Protein AF-A0A699YPR0-F1 (afdb_monomer_lite)

Sequence (151 aa):
MENQIFNLHDELNSLVLLETIGQGAYGTVFRGLFNSTEVAVKVISHAAVTAHTSPQLAHSRLTSHALELAVCSMASHPSIVQLVTYFADVPVVDLPSPTHGPTLRPSLTTLEAECVLQVASALRYLHTLGLVHCDVKAANVLLRSSSRDPR

pLDDT: mean 74.4, std 16.26, range [33.09, 96.25]

Foldseek 3Di:
DDPPPPPPVVQVVQKDFDAWPDQDPQATWTFIAGVNDTDIDGDGDCCSLPVDDDPVSSVVSVVVVVVVQVCLDPQDDPQGHHDPDDDPPDDDDDDDDHDDDPNDDDDDDPCVVVLVVSVVVSQVSCVVVVHHPVDDDPVPRDDDDDPVDPD

Organism: Haematococcus lacustris (NCBI:txid44745)

Secondary structure (DSSP, 8-state):
-------HHHHHHTEEEEEEEEEETTEEEEEEEETTEEEEEEE--THHHHSSS-HHHHHHHHHHHHHHHHHHHH---TTSPPP-----S----SPPP-----------SSTHHHHHHHHHHHHHHHHHTT---S--SGGG-PPPPBTTB--

Radius of gyration: 17.45 Å; chains: 1; bounding box: 38×52×39 Å

Structure (mmCIF, N/CA/C/O backbone):
data_AF-A0A699YPR0-F1
#
_entry.id   AF-A0A699YPR0-F1
#
loop_
_atom_site.group_PDB
_atom_site.id
_atom_site.type_symbol
_atom_site.label_atom_id
_atom_site.label_alt_id
_atom_site.label_comp_id
_atom_site.label_asym_id
_atom_site.label_entity_id
_atom_site.label_seq_id
_atom_site.pdbx_PDB_ins_code
_atom_site.Cartn_x
_atom_site.Cartn_y
_atom_site.Cartn_z
_atom_site.occupancy
_atom_site.B_iso_or_equiv
_atom_site.auth_seq_id
_atom_site.auth_comp_id
_atom_site.auth_asym_id
_atom_site.auth_atom_id
_atom_site.pdbx_PDB_model_num
ATOM 1 N N . MET A 1 1 ? -12.972 30.542 -4.604 1.00 37.09 1 MET A N 1
ATOM 2 C CA . MET A 1 1 ? -12.672 29.099 -4.538 1.00 37.09 1 MET A CA 1
ATOM 3 C C . MET A 1 1 ? -12.595 28.756 -3.072 1.00 37.09 1 MET A C 1
ATOM 5 O O . MET A 1 1 ? -11.640 29.145 -2.415 1.00 37.09 1 MET A O 1
ATOM 9 N N . GLU A 1 2 ? -13.688 28.217 -2.545 1.00 33.94 2 GLU A N 1
ATOM 10 C CA . GLU A 1 2 ? -13.821 27.865 -1.136 1.00 33.94 2 GLU A CA 1
ATOM 11 C C . GLU A 1 2 ? -12.845 26.736 -0.814 1.00 33.94 2 GLU A C 1
ATOM 13 O O . GLU A 1 2 ? -12.892 25.668 -1.421 1.00 33.94 2 GLU A O 1
ATOM 18 N N . ASN A 1 3 ? -11.940 26.998 0.127 1.00 33.09 3 ASN A N 1
ATOM 19 C CA . ASN A 1 3 ? -11.154 25.959 0.768 1.00 33.09 3 ASN A CA 1
ATOM 20 C C . ASN A 1 3 ? -12.127 25.106 1.585 1.00 33.09 3 ASN A C 1
ATOM 22 O O . ASN A 1 3 ? -12.468 25.463 2.712 1.00 33.09 3 ASN A O 1
ATOM 26 N N . GLN A 1 4 ? -12.593 23.999 1.006 1.00 38.12 4 GLN A N 1
ATOM 27 C CA . GLN A 1 4 ? -13.137 22.897 1.786 1.00 38.12 4 GLN A CA 1
ATOM 28 C C . GLN A 1 4 ? -12.004 22.399 2.679 1.00 38.12 4 GLN A C 1
ATOM 30 O O . GLN A 1 4 ? -11.128 21.650 2.253 1.00 38.12 4 GLN A O 1
ATOM 35 N N . ILE A 1 5 ? -11.989 22.876 3.920 1.00 39.84 5 ILE A N 1
ATOM 36 C CA . ILE A 1 5 ? -11.269 22.219 4.999 1.00 39.84 5 ILE A CA 1
ATOM 37 C C . ILE A 1 5 ? -12.021 20.901 5.197 1.00 39.84 5 ILE A C 1
ATOM 39 O O . ILE A 1 5 ? -13.015 20.850 5.917 1.00 39.84 5 ILE A O 1
ATOM 43 N N . PHE A 1 6 ? -11.618 19.863 4.462 1.00 43.94 6 PHE A N 1
ATOM 44 C CA . PHE A 1 6 ? -12.036 18.497 4.743 1.00 43.94 6 PHE A CA 1
ATOM 45 C C . PHE A 1 6 ? -11.606 18.215 6.181 1.00 43.94 6 PHE A C 1
ATOM 47 O O . PHE A 1 6 ? -10.414 18.216 6.497 1.00 43.94 6 PHE A O 1
ATOM 54 N N . ASN A 1 7 ? -12.575 18.081 7.086 1.00 48.53 7 ASN A N 1
ATOM 55 C CA . ASN A 1 7 ? -12.294 17.71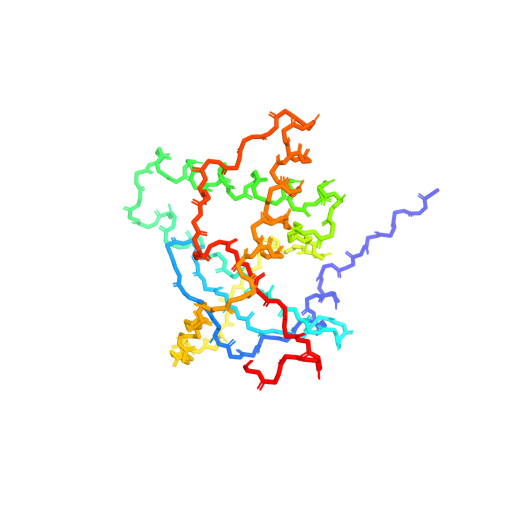7 8.463 1.00 48.53 7 ASN A CA 1
ATOM 56 C C . ASN A 1 7 ? -11.688 16.313 8.442 1.00 48.53 7 ASN A C 1
ATOM 58 O O . ASN A 1 7 ? -12.407 15.331 8.300 1.00 48.53 7 ASN A O 1
ATOM 62 N N . LEU A 1 8 ? -10.367 16.222 8.620 1.00 55.59 8 LEU A N 1
ATOM 63 C CA . LEU A 1 8 ? -9.625 14.963 8.785 1.00 55.59 8 LEU A CA 1
ATOM 64 C C . LEU A 1 8 ? -10.305 14.011 9.787 1.00 55.59 8 LEU A C 1
ATOM 66 O O . LEU A 1 8 ? -10.230 12.794 9.652 1.00 55.59 8 LEU A O 1
ATOM 70 N N . HIS A 1 9 ? -11.002 14.579 10.774 1.00 58.34 9 HIS A N 1
ATOM 71 C CA . HIS A 1 9 ? -11.778 13.856 11.773 1.00 58.34 9 HIS A CA 1
ATOM 72 C C . HIS A 1 9 ? -12.958 13.060 11.179 1.00 58.34 9 HIS A C 1
ATOM 74 O O . HIS A 1 9 ? -13.220 11.945 11.620 1.00 58.34 9 HIS A O 1
ATOM 80 N N . ASP A 1 10 ? -13.651 13.588 10.167 1.00 62.59 10 ASP A N 1
ATOM 81 C CA . ASP A 1 10 ? -14.817 12.930 9.563 1.00 62.59 10 ASP A CA 1
ATOM 82 C C . ASP A 1 10 ? -14.409 11.784 8.624 1.00 62.59 10 ASP A C 1
ATOM 84 O O . ASP A 1 10 ? -15.075 10.751 8.589 1.00 62.59 10 ASP A O 1
ATOM 88 N N . GLU A 1 11 ? -13.283 11.920 7.917 1.00 69.81 11 GLU A N 1
ATOM 89 C CA . GLU A 1 11 ? -12.733 10.844 7.079 1.00 69.81 11 GLU A CA 1
ATOM 90 C C . GLU A 1 11 ? -12.123 9.709 7.908 1.00 69.81 11 GLU A C 1
ATOM 92 O O . GLU A 1 11 ? -12.261 8.540 7.556 1.00 69.81 11 GLU A O 1
ATOM 97 N N . LEU A 1 12 ? -11.492 10.015 9.044 1.00 73.94 12 LEU A N 1
ATOM 98 C CA . LEU A 1 12 ? -11.022 8.976 9.964 1.00 73.94 12 LEU A CA 1
ATOM 99 C C . LEU A 1 12 ? -12.183 8.170 10.557 1.00 73.94 12 LEU A C 1
ATOM 101 O O . LEU A 1 12 ? -12.053 6.962 10.732 1.00 73.94 12 LEU A O 1
ATOM 105 N N . ASN A 1 13 ? -13.335 8.801 10.803 1.00 76.44 13 ASN A N 1
ATOM 106 C CA . ASN A 1 13 ? -14.527 8.109 11.302 1.00 76.44 13 ASN A CA 1
ATOM 107 C C . ASN A 1 13 ? -15.114 7.109 10.295 1.00 76.44 13 ASN A C 1
ATOM 109 O O . ASN A 1 13 ? -15.837 6.195 10.693 1.00 76.44 13 ASN A O 1
ATOM 113 N N . SER A 1 14 ? -14.825 7.262 8.999 1.00 84.94 14 SER A N 1
ATOM 114 C CA . SER A 1 14 ? -15.264 6.314 7.972 1.00 84.94 14 SER A CA 1
ATOM 115 C C . SER A 1 14 ? -14.263 5.185 7.712 1.00 84.94 14 SER A C 1
ATOM 117 O O . SER A 1 14 ? -14.541 4.312 6.880 1.00 84.94 14 SER A O 1
ATOM 119 N N . LEU A 1 15 ? -13.127 5.184 8.423 1.00 88.38 15 LEU A N 1
ATOM 120 C CA . LEU A 1 15 ? -12.121 4.131 8.398 1.00 88.38 15 LEU A CA 1
ATOM 121 C C . LEU A 1 15 ? -12.368 3.112 9.517 1.00 88.38 15 LEU A C 1
ATOM 123 O O . LEU A 1 15 ? -12.324 3.432 10.702 1.00 88.38 15 LEU A O 1
ATOM 127 N N . VAL A 1 16 ? -12.539 1.849 9.139 1.00 89.94 16 VAL A N 1
ATOM 128 C CA . VAL A 1 16 ? -12.647 0.720 10.069 1.00 89.94 16 VAL A CA 1
ATOM 129 C C . VAL A 1 16 ? -11.499 -0.247 9.811 1.00 89.94 16 VAL A C 1
ATOM 131 O O . VAL A 1 16 ? -11.381 -0.787 8.709 1.00 89.94 16 VAL A O 1
ATOM 134 N N . LEU A 1 17 ? -10.658 -0.479 10.822 1.00 89.56 17 LEU A N 1
ATOM 135 C CA . LEU A 1 17 ? -9.618 -1.511 10.784 1.00 89.56 17 LEU A CA 1
ATOM 136 C C . LEU A 1 17 ? -10.214 -2.870 11.165 1.00 89.56 17 LEU A C 1
ATOM 138 O O . LEU A 1 17 ? -10.931 -2.979 12.158 1.00 89.56 17 LEU A O 1
ATOM 142 N N . LEU A 1 18 ? -9.901 -3.899 10.382 1.00 89.38 18 LEU A N 1
ATOM 143 C CA . LEU A 1 18 ? -10.328 -5.279 10.604 1.00 89.38 18 LEU A CA 1
ATOM 144 C C . LEU A 1 18 ? -9.111 -6.145 10.982 1.00 89.38 18 LEU A C 1
ATOM 146 O O . LEU A 1 18 ? -8.271 -5.737 11.785 1.00 89.38 18 LEU A O 1
ATOM 150 N N . GLU A 1 19 ? -9.007 -7.355 10.435 1.00 86.50 19 GLU A N 1
ATOM 151 C CA . GLU A 1 19 ? -7.912 -8.279 10.700 1.00 86.50 19 GLU A CA 1
ATOM 152 C C . GLU A 1 19 ? -6.573 -7.840 10.083 1.00 86.50 19 GLU A C 1
ATOM 154 O O . GLU A 1 19 ? -6.500 -7.159 9.056 1.00 86.50 19 GLU A O 1
ATOM 159 N N . THR A 1 20 ? -5.473 -8.278 10.695 1.00 88.12 20 THR A N 1
ATOM 160 C CA . THR A 1 20 ? -4.133 -8.120 10.122 1.00 88.12 20 THR A CA 1
ATOM 161 C C . THR A 1 20 ? -3.932 -9.078 8.951 1.00 88.12 20 THR A C 1
ATOM 163 O O . THR A 1 20 ? -4.107 -10.287 9.087 1.00 88.12 20 THR A O 1
ATOM 166 N N . ILE A 1 21 ? -3.495 -8.534 7.814 1.00 85.62 21 ILE A N 1
ATOM 167 C CA . ILE A 1 21 ? -3.194 -9.289 6.586 1.00 85.62 21 ILE A CA 1
ATOM 168 C C . ILE A 1 21 ? -1.697 -9.337 6.264 1.00 85.62 21 ILE A C 1
ATOM 170 O O . ILE A 1 21 ? -1.267 -10.129 5.429 1.00 85.62 21 ILE A O 1
ATOM 174 N N . GLY A 1 22 ? -0.881 -8.521 6.934 1.00 82.69 22 GLY A N 1
ATOM 175 C CA . GLY A 1 22 ? 0.570 -8.563 6.791 1.00 82.69 22 GLY A CA 1
ATOM 176 C C . GLY A 1 22 ? 1.288 -7.815 7.906 1.00 82.69 22 GLY A C 1
ATOM 177 O O . GLY A 1 22 ? 0.786 -6.829 8.436 1.00 82.69 22 GLY A O 1
ATOM 178 N N . GLN A 1 23 ? 2.489 -8.266 8.251 1.00 83.12 23 GLN A N 1
ATOM 179 C CA . GLN A 1 23 ? 3.351 -7.590 9.216 1.00 83.12 23 GLN A CA 1
ATOM 180 C C . GLN A 1 23 ? 4.791 -7.635 8.714 1.00 83.12 23 GLN A C 1
ATOM 182 O O . GLN A 1 23 ? 5.279 -8.684 8.294 1.00 83.12 23 GLN A O 1
ATOM 187 N N . GLY A 1 24 ? 5.471 -6.492 8.741 1.00 73.94 24 GLY A N 1
ATOM 188 C CA . GLY A 1 24 ? 6.839 -6.378 8.252 1.00 73.94 24 GLY A CA 1
ATOM 189 C C . GLY A 1 24 ? 7.632 -5.281 8.948 1.00 73.94 24 GLY A C 1
ATOM 190 O O . GLY A 1 24 ? 7.170 -4.631 9.882 1.00 73.94 24 GLY A O 1
ATOM 191 N N . ALA A 1 25 ? 8.849 -5.045 8.456 1.00 70.25 25 ALA A N 1
ATOM 192 C CA . ALA A 1 25 ? 9.789 -4.087 9.044 1.00 70.25 25 ALA A CA 1
ATOM 193 C C . ALA A 1 25 ? 9.299 -2.622 9.044 1.00 70.25 25 ALA A C 1
ATOM 195 O O . ALA A 1 25 ? 9.850 -1.798 9.779 1.00 70.25 25 ALA A O 1
ATOM 196 N N . TYR A 1 26 ? 8.297 -2.308 8.217 1.00 73.56 26 TYR A N 1
ATOM 197 C CA . TYR A 1 26 ? 7.749 -0.964 8.007 1.00 73.56 26 TYR A CA 1
ATOM 198 C C . TYR A 1 26 ? 6.394 -0.743 8.693 1.00 73.56 26 TYR A C 1
ATOM 200 O O . TYR A 1 26 ? 5.837 0.344 8.590 1.00 73.56 26 TYR A O 1
ATOM 208 N N . GLY A 1 27 ? 5.860 -1.752 9.388 1.00 81.44 27 GLY A N 1
ATOM 209 C CA . GLY A 1 27 ? 4.578 -1.661 10.081 1.00 81.44 27 GLY A CA 1
ATOM 210 C C . GLY A 1 27 ? 3.675 -2.865 9.846 1.00 81.44 27 GLY A C 1
ATOM 211 O O . GLY A 1 27 ? 4.112 -3.926 9.387 1.00 81.44 27 GLY A O 1
ATOM 212 N N . THR A 1 28 ? 2.402 -2.669 10.166 1.00 85.75 28 THR A N 1
ATOM 213 C CA . THR A 1 28 ? 1.363 -3.696 10.081 1.00 85.75 28 THR A CA 1
ATOM 214 C C . THR A 1 28 ? 0.335 -3.277 9.043 1.00 85.75 28 THR A C 1
ATOM 216 O O . THR A 1 28 ? -0.110 -2.133 9.032 1.00 85.75 28 THR A O 1
ATOM 219 N N . VAL A 1 29 ? -0.032 -4.196 8.157 1.00 88.25 29 VAL A N 1
ATOM 220 C CA . VAL A 1 29 ? -1.077 -4.003 7.156 1.00 88.25 29 VAL A CA 1
ATOM 221 C C . VAL A 1 29 ? -2.337 -4.703 7.640 1.00 88.25 29 VAL A C 1
ATOM 223 O O . VAL A 1 29 ? -2.341 -5.912 7.880 1.00 88.25 29 VAL A O 1
ATOM 226 N N . PHE A 1 30 ? -3.406 -3.933 7.767 1.00 89.56 30 PHE A N 1
ATOM 227 C CA . PHE A 1 30 ? -4.737 -4.409 8.103 1.00 89.56 30 PHE A CA 1
ATOM 228 C C . PHE A 1 30 ? -5.592 -4.452 6.848 1.00 89.56 30 PHE A C 1
ATOM 230 O O . PHE A 1 30 ? -5.453 -3.615 5.955 1.00 89.56 30 PHE A O 1
ATOM 237 N N . ARG A 1 31 ? -6.512 -5.404 6.792 1.00 90.12 31 ARG A N 1
ATOM 238 C CA . ARG A 1 31 ? -7.699 -5.245 5.965 1.00 90.12 31 ARG A CA 1
ATOM 239 C C . ARG A 1 31 ? -8.590 -4.197 6.629 1.00 90.12 31 ARG A C 1
ATOM 241 O O . ARG A 1 31 ? -8.656 -4.132 7.854 1.00 90.12 31 ARG A O 1
ATOM 248 N N . GLY A 1 32 ? -9.252 -3.363 5.845 1.00 90.06 32 GLY A N 1
ATOM 249 C CA . GLY A 1 32 ? -10.119 -2.322 6.374 1.00 90.06 32 GLY A CA 1
ATOM 250 C C . GLY A 1 32 ? -11.236 -1.938 5.420 1.00 90.06 32 GLY A C 1
ATOM 251 O O . GLY A 1 32 ? -11.278 -2.372 4.269 1.00 90.06 32 GLY A O 1
ATOM 252 N N . LEU A 1 33 ? -12.139 -1.106 5.920 1.00 90.50 33 LEU A N 1
ATOM 253 C CA . LEU A 1 33 ? -13.186 -0.458 5.141 1.00 90.50 33 LEU A CA 1
ATOM 254 C C . LEU A 1 33 ? -12.975 1.050 5.223 1.00 90.50 33 LEU A C 1
ATOM 256 O O . LEU A 1 33 ? -12.878 1.586 6.321 1.00 90.50 33 LEU A O 1
ATOM 260 N N . PHE A 1 34 ? -12.926 1.723 4.079 1.00 90.38 34 PHE A N 1
ATOM 261 C CA . PHE A 1 34 ? -12.931 3.180 3.987 1.00 90.38 34 PHE A CA 1
ATOM 262 C C . PHE A 1 34 ? -14.116 3.609 3.129 1.00 90.38 34 PHE A C 1
ATOM 264 O O . PHE A 1 34 ? -14.216 3.200 1.971 1.00 90.38 34 PHE A O 1
ATOM 271 N N . ASN A 1 35 ? -15.053 4.376 3.693 1.00 88.94 35 ASN A N 1
ATOM 272 C CA . ASN A 1 35 ? -16.313 4.728 3.019 1.00 88.94 35 ASN A CA 1
ATOM 273 C C . ASN A 1 35 ? -17.037 3.492 2.433 1.00 88.94 35 ASN A C 1
ATOM 275 O O . ASN A 1 35 ? -17.506 3.506 1.296 1.00 88.94 35 ASN A O 1
ATOM 279 N N . SER A 1 36 ? -17.091 2.392 3.196 1.00 86.56 36 SER A N 1
ATOM 280 C CA . SER A 1 36 ? -17.626 1.076 2.776 1.00 86.56 36 SER A CA 1
ATOM 281 C C . SER A 1 36 ? -16.877 0.372 1.631 1.00 86.56 36 SER A C 1
ATOM 283 O O . SER A 1 36 ? -17.311 -0.686 1.180 1.00 86.56 36 SER A O 1
ATOM 285 N N . THR A 1 37 ? -15.750 0.916 1.171 1.00 88.25 37 THR A N 1
ATOM 286 C CA . THR A 1 37 ? -14.878 0.278 0.180 1.00 88.25 37 THR A CA 1
ATOM 287 C C . THR A 1 37 ? -13.778 -0.497 0.890 1.00 88.25 37 THR A C 1
ATOM 289 O O . THR A 1 37 ? -13.119 0.027 1.786 1.00 88.25 37 THR A O 1
ATOM 292 N N . GLU A 1 38 ? -13.573 -1.748 0.493 1.00 89.31 38 GLU A N 1
ATOM 293 C CA . GLU A 1 38 ? -12.510 -2.591 1.035 1.00 89.31 38 GLU A CA 1
ATOM 294 C C . GLU A 1 38 ? -11.126 -2.075 0.622 1.00 89.31 38 GLU A C 1
ATOM 296 O O . GLU A 1 38 ? -10.862 -1.830 -0.556 1.00 89.31 38 GLU A O 1
ATOM 301 N N . VAL A 1 39 ? -10.245 -1.901 1.607 1.00 90.06 39 VAL A N 1
ATOM 302 C CA . VAL A 1 39 ? -8.900 -1.339 1.439 1.00 90.06 39 VAL A CA 1
ATOM 303 C C . VAL A 1 39 ? -7.873 -2.100 2.278 1.00 90.06 39 VAL A C 1
ATOM 305 O O . VAL A 1 39 ? -8.201 -2.727 3.285 1.00 90.06 39 VAL A O 1
ATOM 308 N N . ALA A 1 40 ? -6.605 -2.016 1.878 1.00 90.88 40 ALA A N 1
ATOM 309 C CA . ALA A 1 40 ? -5.478 -2.400 2.720 1.00 90.88 40 ALA A CA 1
ATOM 310 C C . ALA A 1 40 ? -4.927 -1.150 3.420 1.00 90.88 40 ALA A C 1
ATOM 312 O O . ALA A 1 40 ? -4.592 -0.166 2.762 1.00 90.88 40 ALA A O 1
ATOM 313 N N . VAL A 1 41 ? -4.817 -1.188 4.747 1.00 89.50 41 VAL A N 1
ATOM 314 C CA . VAL A 1 41 ? -4.383 -0.060 5.577 1.00 89.50 41 VAL A CA 1
ATOM 315 C C . VAL A 1 41 ? -3.039 -0.389 6.209 1.00 89.50 41 VAL A C 1
ATOM 317 O O . VAL A 1 41 ? -2.952 -1.205 7.126 1.00 89.50 41 VAL A O 1
ATOM 320 N N . LYS A 1 42 ? -1.971 0.241 5.717 1.00 89.25 42 LYS A N 1
ATOM 321 C CA . LYS A 1 42 ? -0.621 0.108 6.277 1.00 89.25 42 LYS A CA 1
ATOM 322 C C . LYS A 1 42 ? -0.445 1.108 7.418 1.00 89.25 42 LYS A C 1
ATOM 324 O O . LYS A 1 42 ? -0.279 2.300 7.183 1.00 89.25 42 LYS A O 1
ATOM 329 N N . VAL A 1 43 ? -0.457 0.614 8.651 1.00 87.44 43 VAL A N 1
ATOM 330 C CA . VAL A 1 43 ? -0.182 1.408 9.851 1.00 87.44 43 VAL A CA 1
ATOM 331 C C . VAL A 1 43 ? 1.315 1.373 10.134 1.00 87.44 43 VAL A C 1
ATOM 333 O O . VAL A 1 43 ? 1.896 0.324 10.428 1.00 87.44 43 VAL A O 1
ATOM 336 N N . ILE A 1 44 ? 1.942 2.541 10.050 1.00 81.94 44 ILE A N 1
ATOM 337 C CA . ILE A 1 44 ? 3.372 2.733 10.284 1.00 81.94 44 ILE A CA 1
ATOM 338 C C . ILE A 1 44 ? 3.552 3.231 11.722 1.00 81.94 44 ILE A C 1
ATOM 340 O O . ILE A 1 44 ? 3.176 4.353 12.051 1.00 81.94 44 ILE A O 1
ATOM 344 N N . SER A 1 45 ? 4.128 2.406 12.600 1.00 69.88 45 SER A N 1
ATOM 345 C CA . SER A 1 45 ? 4.396 2.820 13.984 1.00 69.88 45 SER A CA 1
ATOM 346 C C . SER A 1 45 ? 5.624 3.730 14.056 1.00 69.88 45 SER A C 1
ATOM 348 O O . SER A 1 45 ? 6.752 3.287 13.828 1.00 69.88 45 SER A O 1
ATOM 350 N N . HIS A 1 46 ? 5.417 4.992 14.438 1.00 58.56 46 HIS A N 1
ATOM 351 C CA . HIS A 1 46 ? 6.502 5.943 14.704 1.00 58.56 46 HIS A CA 1
ATOM 352 C C . HIS A 1 46 ? 7.378 5.540 15.902 1.00 58.56 46 HIS A C 1
ATOM 354 O O . HIS A 1 46 ? 8.560 5.877 15.927 1.00 58.56 46 HIS A O 1
ATOM 360 N N . ALA A 1 47 ? 6.854 4.772 16.865 1.00 51.72 47 ALA A N 1
ATOM 361 C CA . ALA A 1 47 ? 7.613 4.362 18.051 1.00 51.72 47 ALA A CA 1
ATOM 362 C C . ALA A 1 47 ? 8.813 3.455 17.708 1.00 51.72 47 ALA A C 1
ATOM 364 O O . ALA A 1 47 ? 9.865 3.543 18.340 1.00 51.72 47 ALA A O 1
ATOM 365 N N . ALA A 1 48 ? 8.700 2.641 16.652 1.00 48.50 48 ALA A N 1
ATOM 366 C CA . ALA A 1 48 ? 9.807 1.823 16.150 1.00 48.50 48 ALA A CA 1
ATOM 367 C C . ALA A 1 48 ? 10.890 2.641 15.418 1.00 48.50 48 ALA A C 1
ATOM 369 O O . ALA A 1 48 ? 11.984 2.129 15.193 1.00 48.50 48 ALA A O 1
ATOM 370 N N . VAL A 1 49 ? 10.587 3.889 15.037 1.00 51.12 49 VAL A N 1
ATOM 371 C CA . VAL A 1 49 ? 11.487 4.802 14.313 1.00 51.12 49 VAL A CA 1
ATOM 372 C C . VAL A 1 49 ? 12.298 5.679 15.276 1.00 51.12 49 VAL A C 1
ATOM 374 O O . VAL A 1 49 ? 13.379 6.136 14.912 1.00 51.12 49 VAL A O 1
ATOM 377 N N . THR A 1 50 ? 11.806 5.917 16.497 1.00 48.28 50 THR A N 1
ATOM 378 C CA . THR A 1 50 ? 12.385 6.910 17.419 1.00 48.28 50 THR A CA 1
ATOM 379 C C . THR A 1 50 ? 12.985 6.331 18.701 1.00 48.28 50 THR A C 1
ATOM 381 O O . THR A 1 50 ? 13.906 6.936 19.241 1.00 48.28 50 THR A O 1
ATOM 384 N N . ALA A 1 51 ? 12.534 5.170 19.194 1.00 51.66 51 ALA A N 1
ATOM 385 C CA . ALA A 1 51 ? 12.949 4.695 20.522 1.00 51.66 51 ALA A CA 1
ATOM 386 C C . AL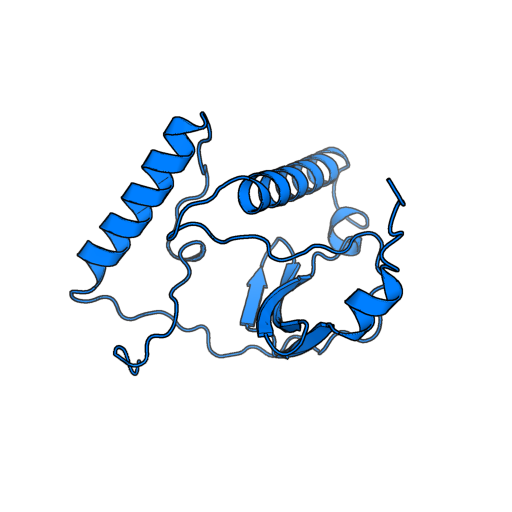A A 1 51 ? 14.310 3.961 20.552 1.00 51.66 51 ALA A C 1
ATOM 388 O O . ALA A 1 51 ? 14.988 3.982 21.577 1.00 51.66 51 ALA A O 1
ATOM 389 N N . HIS A 1 52 ? 14.739 3.336 19.444 1.00 50.38 52 HIS A N 1
ATOM 390 C CA . HIS A 1 52 ? 15.964 2.508 19.387 1.00 50.38 52 HIS A CA 1
ATOM 391 C C . HIS A 1 52 ? 16.751 2.616 18.072 1.00 50.38 52 HIS A C 1
ATOM 393 O O . HIS A 1 52 ? 17.618 1.790 17.785 1.00 50.38 52 HIS A O 1
ATOM 399 N N . THR A 1 53 ? 16.442 3.602 17.234 1.00 56.09 53 THR A N 1
ATOM 400 C CA . THR A 1 53 ? 17.011 3.708 15.887 1.00 56.09 53 THR A CA 1
ATOM 401 C C . THR A 1 53 ? 17.987 4.875 15.825 1.00 56.09 53 THR A C 1
ATOM 403 O O . THR A 1 53 ? 17.698 5.956 16.332 1.00 56.09 53 THR A O 1
ATOM 406 N N . SER A 1 54 ? 19.154 4.680 15.202 1.00 65.75 54 SER A N 1
ATOM 407 C CA . SER A 1 54 ? 20.078 5.794 14.980 1.00 65.75 54 SER A CA 1
ATOM 408 C C . SER A 1 54 ? 19.377 6.897 14.166 1.00 65.75 54 SER A C 1
ATOM 410 O O . SER A 1 54 ? 18.563 6.587 13.289 1.00 65.75 54 SER A O 1
ATOM 412 N N . PRO A 1 55 ? 19.687 8.183 14.399 1.00 65.69 55 PRO A N 1
ATOM 413 C CA . PRO A 1 55 ? 19.044 9.294 13.690 1.00 65.69 55 PRO A CA 1
ATOM 414 C C . PRO A 1 55 ? 19.152 9.179 12.158 1.00 65.69 55 PRO A C 1
ATOM 416 O O . PRO A 1 55 ? 18.247 9.587 11.434 1.00 65.69 55 PRO A O 1
ATOM 419 N N . GLN A 1 56 ? 20.216 8.547 11.654 1.00 66.62 56 GLN A N 1
ATOM 420 C CA . GLN A 1 56 ? 20.411 8.253 10.229 1.00 66.62 56 GLN A CA 1
ATOM 421 C C . GLN A 1 56 ? 19.406 7.219 9.696 1.00 66.62 56 GLN A C 1
ATOM 423 O O . GLN A 1 56 ? 18.842 7.395 8.617 1.00 66.62 56 GLN A O 1
ATOM 428 N N . LEU A 1 57 ? 19.150 6.153 10.458 1.00 63.34 57 LEU A N 1
ATOM 429 C CA . LEU A 1 57 ? 18.172 5.126 10.101 1.00 63.34 57 LEU A CA 1
ATOM 430 C C . LEU A 1 57 ? 16.734 5.651 10.211 1.00 63.34 57 LEU A C 1
ATOM 432 O O . LEU A 1 57 ? 15.895 5.306 9.380 1.00 63.34 57 LEU A O 1
ATOM 436 N N . ALA A 1 58 ? 16.455 6.509 11.197 1.00 65.00 58 ALA A N 1
ATOM 437 C CA . ALA A 1 58 ? 15.167 7.184 11.322 1.00 65.00 58 ALA A CA 1
ATOM 438 C C . ALA A 1 58 ? 14.884 8.077 10.101 1.00 65.00 58 ALA A C 1
ATOM 440 O O . ALA A 1 58 ? 13.821 7.972 9.490 1.00 65.00 58 ALA A O 1
ATOM 441 N N . HIS A 1 59 ? 15.869 8.884 9.688 1.00 66.62 59 HIS A N 1
ATOM 442 C CA . HIS A 1 59 ? 15.767 9.727 8.498 1.00 66.62 59 HIS A CA 1
ATOM 443 C C . HIS A 1 59 ? 15.560 8.899 7.222 1.00 66.62 59 HIS A C 1
ATOM 445 O O . HIS A 1 59 ? 14.645 9.176 6.455 1.00 66.62 59 HIS A O 1
ATOM 451 N N . SER A 1 60 ? 16.338 7.827 7.030 1.00 68.69 60 SER A N 1
ATOM 452 C CA . SER A 1 60 ? 16.187 6.928 5.878 1.00 68.69 60 SER A CA 1
ATOM 453 C C . SER A 1 60 ? 14.780 6.320 5.782 1.00 68.69 60 SER A C 1
ATOM 455 O O . SER A 1 60 ? 14.205 6.285 4.693 1.00 68.69 60 SER A O 1
ATOM 457 N N . ARG A 1 61 ? 14.190 5.902 6.912 1.00 70.19 61 ARG A N 1
ATOM 458 C CA . ARG A 1 61 ? 12.823 5.355 6.951 1.00 70.19 61 ARG A CA 1
ATOM 459 C C . ARG A 1 61 ? 11.771 6.402 6.594 1.00 70.19 61 ARG A C 1
ATOM 461 O O . ARG A 1 61 ? 10.909 6.123 5.764 1.00 70.19 61 ARG A O 1
ATOM 468 N N . LEU A 1 62 ? 11.862 7.605 7.161 1.00 70.50 62 LEU A N 1
ATOM 469 C CA . LEU A 1 62 ? 10.940 8.700 6.841 1.00 70.50 62 LEU A CA 1
ATOM 470 C C . LEU A 1 62 ? 11.002 9.070 5.354 1.00 70.50 62 LEU A C 1
ATOM 472 O O . LEU A 1 62 ? 9.962 9.173 4.708 1.00 70.50 62 LEU A O 1
ATOM 476 N N . THR A 1 63 ? 12.209 9.174 4.792 1.00 73.12 63 THR A N 1
ATOM 477 C CA . THR A 1 63 ? 12.402 9.437 3.361 1.00 73.12 63 THR A CA 1
ATOM 478 C C . THR A 1 63 ? 11.811 8.321 2.499 1.00 73.12 63 THR A C 1
ATOM 480 O O . THR A 1 63 ? 11.161 8.606 1.497 1.00 73.12 63 THR A O 1
ATOM 483 N N . SER A 1 64 ? 11.969 7.052 2.898 1.00 75.75 64 SER A N 1
ATOM 484 C CA . SER A 1 64 ? 11.381 5.924 2.164 1.00 75.75 64 SER A CA 1
ATOM 485 C C . SER A 1 64 ? 9.848 5.937 2.173 1.00 75.75 64 SER A C 1
ATOM 487 O O . SER A 1 64 ? 9.242 5.702 1.132 1.00 75.75 64 SER A O 1
ATOM 489 N N . HIS A 1 65 ? 9.215 6.287 3.299 1.00 76.81 65 HIS A N 1
ATOM 490 C CA . HIS A 1 65 ? 7.755 6.392 3.382 1.00 76.81 65 HIS A CA 1
ATOM 491 C C . HIS A 1 65 ? 7.218 7.566 2.563 1.00 76.81 65 HIS A C 1
ATOM 493 O O . HIS A 1 65 ? 6.216 7.421 1.868 1.00 76.81 65 HIS A O 1
ATOM 499 N N . ALA A 1 66 ? 7.896 8.715 2.605 1.00 79.62 66 ALA A N 1
ATOM 500 C CA . ALA A 1 66 ? 7.525 9.866 1.789 1.00 79.62 66 ALA A CA 1
ATOM 501 C C . ALA A 1 66 ? 7.603 9.537 0.289 1.00 79.62 66 ALA A C 1
ATOM 503 O O . ALA A 1 66 ? 6.709 9.905 -0.470 1.00 79.62 66 ALA A O 1
ATOM 504 N N . LEU A 1 67 ? 8.638 8.799 -0.129 1.00 79.94 67 LEU A N 1
ATOM 505 C CA . LEU A 1 67 ? 8.778 8.352 -1.512 1.00 79.94 67 LEU A CA 1
ATOM 506 C C . LEU A 1 67 ? 7.682 7.351 -1.905 1.00 79.94 67 LEU A C 1
ATOM 508 O O . LEU A 1 67 ? 7.093 7.502 -2.970 1.00 79.94 67 LEU A O 1
ATOM 512 N N . GLU A 1 68 ? 7.380 6.367 -1.053 1.00 83.44 68 GLU A N 1
ATOM 513 C CA . GLU A 1 68 ? 6.298 5.396 -1.279 1.00 83.44 68 GLU A CA 1
ATOM 514 C C . GLU A 1 68 ? 4.951 6.111 -1.476 1.00 83.44 68 GLU A C 1
ATOM 516 O O . GLU A 1 68 ? 4.266 5.870 -2.469 1.00 83.44 68 GLU A O 1
ATOM 521 N N . LEU A 1 69 ? 4.616 7.064 -0.597 1.00 82.75 69 LEU A N 1
ATOM 522 C CA . LEU A 1 69 ? 3.398 7.872 -0.710 1.00 82.75 69 LEU A CA 1
ATOM 523 C C . LEU A 1 69 ? 3.374 8.702 -1.997 1.00 82.75 69 LEU A C 1
ATOM 525 O O . LEU A 1 69 ? 2.356 8.716 -2.687 1.00 82.75 69 LEU A O 1
ATOM 529 N N . ALA A 1 70 ? 4.477 9.368 -2.348 1.00 83.69 70 ALA A N 1
ATOM 530 C CA . ALA A 1 70 ? 4.555 10.183 -3.557 1.00 83.69 70 ALA A CA 1
ATOM 531 C C . ALA A 1 70 ? 4.360 9.335 -4.824 1.00 83.69 70 ALA A C 1
ATOM 533 O O . ALA A 1 70 ? 3.538 9.673 -5.676 1.00 83.69 70 ALA A O 1
ATOM 534 N N . VAL A 1 71 ? 5.057 8.198 -4.923 1.00 84.31 71 VAL A N 1
ATOM 535 C CA . VAL A 1 71 ? 4.940 7.281 -6.064 1.00 84.31 71 VAL A CA 1
ATOM 536 C C . VAL A 1 71 ? 3.526 6.717 -6.154 1.00 84.31 71 VAL A C 1
ATOM 538 O O . VAL A 1 71 ? 2.911 6.833 -7.209 1.00 84.31 71 VAL A O 1
ATOM 541 N N . CYS A 1 72 ? 2.975 6.175 -5.066 1.00 83.12 72 CYS A N 1
ATOM 542 C CA . CYS A 1 72 ? 1.627 5.602 -5.070 1.00 83.12 72 CYS A CA 1
ATOM 543 C C . CYS A 1 72 ? 0.519 6.643 -5.288 1.00 83.12 72 CYS A C 1
ATOM 545 O O . CYS A 1 72 ? -0.577 6.265 -5.690 1.00 83.12 72 CYS A O 1
ATOM 547 N N . SER A 1 73 ? 0.778 7.931 -5.040 1.00 83.12 73 SER A N 1
ATOM 548 C CA . SER A 1 73 ? -0.175 9.014 -5.325 1.00 83.12 73 SER A CA 1
ATOM 549 C C . SER A 1 73 ? -0.128 9.472 -6.783 1.00 83.12 73 SER A C 1
ATOM 551 O O . SER A 1 73 ? -1.162 9.812 -7.350 1.00 83.12 73 SER A O 1
ATOM 553 N N . MET A 1 74 ? 1.061 9.502 -7.392 1.00 81.31 74 MET A N 1
ATOM 554 C CA . MET A 1 74 ? 1.273 10.065 -8.732 1.00 81.31 74 MET A CA 1
ATOM 555 C C . MET A 1 74 ? 1.224 9.023 -9.858 1.00 81.31 74 MET A C 1
ATOM 557 O O . MET A 1 74 ? 0.902 9.363 -10.998 1.00 81.31 74 MET A O 1
ATOM 561 N N . ALA A 1 75 ? 1.578 7.769 -9.572 1.00 84.50 75 ALA A N 1
ATOM 562 C CA . ALA A 1 75 ? 1.684 6.711 -10.568 1.00 84.50 75 ALA A CA 1
ATOM 563 C C . ALA A 1 75 ? 0.304 6.158 -10.948 1.00 84.50 75 ALA A C 1
ATOM 565 O O . ALA A 1 75 ? -0.260 5.323 -10.248 1.00 84.50 75 ALA A O 1
ATOM 566 N N . SER A 1 76 ? -0.210 6.562 -12.109 1.00 87.38 76 SER A N 1
ATOM 567 C CA . SER A 1 76 ? -1.471 6.047 -12.645 1.00 87.38 76 SER A CA 1
ATOM 568 C C . SER A 1 76 ? -1.208 4.896 -13.617 1.00 87.38 76 SER A C 1
ATOM 570 O O . SER A 1 76 ? -0.995 5.099 -14.814 1.00 87.38 76 SER A O 1
ATOM 572 N N . HIS A 1 77 ? -1.182 3.667 -13.098 1.00 89.75 77 HIS A N 1
ATOM 573 C CA . HIS A 1 77 ? -1.019 2.458 -13.906 1.00 89.75 77 HIS A CA 1
ATOM 574 C C . HIS A 1 77 ? -1.812 1.285 -13.301 1.00 89.75 77 HIS A C 1
ATOM 576 O O . HIS A 1 77 ? -1.730 1.062 -12.096 1.00 89.75 77 HIS A O 1
ATOM 582 N N . PRO A 1 78 ? -2.528 0.472 -14.106 1.00 88.62 78 PRO A N 1
ATOM 583 C CA . PRO A 1 78 ? -3.409 -0.595 -13.605 1.00 88.62 78 PRO A CA 1
ATOM 584 C C . PRO A 1 78 ? -2.702 -1.707 -12.811 1.00 88.62 78 PRO A C 1
ATOM 586 O O . PRO A 1 78 ? -3.355 -2.445 -12.081 1.00 88.62 78 PRO A O 1
ATOM 589 N N . SER A 1 79 ? -1.383 -1.845 -12.960 1.00 89.94 79 SER A N 1
ATOM 590 C CA . SER A 1 79 ? -0.551 -2.824 -12.236 1.00 89.94 79 SER A CA 1
ATOM 591 C C . SER A 1 79 ? 0.371 -2.186 -11.186 1.00 89.94 79 SER A C 1
ATOM 593 O O . SER A 1 79 ? 1.360 -2.797 -10.795 1.00 89.94 79 SER A O 1
ATOM 595 N N . ILE A 1 80 ? 0.090 -0.946 -10.768 1.00 88.81 80 ILE A N 1
ATOM 596 C CA . ILE A 1 80 ? 0.748 -0.283 -9.634 1.00 88.81 80 ILE A CA 1
ATOM 597 C C . ILE A 1 80 ? -0.305 -0.035 -8.556 1.00 88.81 80 ILE A C 1
ATOM 599 O O . ILE A 1 80 ? -1.435 0.343 -8.857 1.00 88.81 80 ILE A O 1
ATOM 603 N N . VAL A 1 81 ? 0.058 -0.276 -7.297 1.00 86.31 81 VAL A N 1
ATOM 604 C CA . VAL A 1 81 ? -0.828 -0.009 -6.161 1.00 86.31 81 VAL A CA 1
ATOM 605 C C . VAL A 1 81 ? -1.055 1.495 -6.051 1.00 86.31 81 VAL A C 1
ATOM 607 O O . VAL A 1 81 ? -0.108 2.260 -5.866 1.00 86.31 81 VAL A O 1
ATOM 610 N N . GLN A 1 82 ? -2.319 1.892 -6.147 1.00 85.81 82 GLN A N 1
ATOM 611 C CA . GLN A 1 82 ? -2.751 3.274 -6.002 1.00 85.81 82 GLN A CA 1
ATOM 612 C C . GLN A 1 82 ? -3.002 3.593 -4.528 1.00 85.81 82 GLN A C 1
ATOM 614 O O . GLN A 1 82 ? -3.704 2.853 -3.835 1.00 85.81 82 GLN A O 1
ATOM 619 N N . LEU A 1 83 ? -2.478 4.727 -4.064 1.00 85.44 83 LEU A N 1
ATOM 620 C CA . LEU A 1 83 ? -2.858 5.277 -2.769 1.00 85.44 83 LEU A CA 1
ATOM 621 C C . LEU A 1 83 ? -4.260 5.887 -2.877 1.00 85.44 83 LEU A C 1
ATOM 623 O O . LEU A 1 83 ? -4.488 6.758 -3.717 1.00 85.44 83 LEU A O 1
ATOM 627 N N . VAL A 1 84 ? -5.183 5.423 -2.032 1.00 83.00 84 VAL A N 1
ATOM 628 C CA . VAL A 1 84 ? -6.549 5.971 -1.946 1.00 83.00 84 VAL A CA 1
ATOM 629 C C . VAL A 1 84 ? -6.569 7.235 -1.089 1.00 83.00 84 VAL A C 1
ATOM 631 O O . VAL A 1 84 ? -7.119 8.250 -1.497 1.00 83.00 84 VAL A O 1
ATOM 634 N N . THR A 1 85 ? -5.968 7.168 0.097 1.00 85.00 85 THR A N 1
ATOM 635 C CA . THR A 1 85 ? -5.827 8.285 1.036 1.00 85.00 85 THR A CA 1
ATOM 636 C C . THR A 1 85 ? -4.674 7.999 2.002 1.00 85.00 85 THR A C 1
ATOM 638 O O . THR A 1 85 ? -4.186 6.866 2.066 1.00 85.00 85 THR A O 1
ATOM 641 N N . TYR A 1 86 ? -4.237 9.006 2.753 1.00 86.69 86 TYR A N 1
ATOM 642 C CA . TYR A 1 86 ? -3.308 8.845 3.867 1.00 86.69 86 TYR A CA 1
ATOM 643 C C . TYR A 1 86 ? -3.707 9.747 5.032 1.00 86.69 86 TYR A C 1
ATOM 645 O O . TYR A 1 86 ? -4.245 10.834 4.843 1.00 86.69 86 TYR A O 1
ATOM 653 N N . PHE A 1 87 ? -3.371 9.307 6.241 1.00 84.56 87 PHE A N 1
ATOM 654 C CA . PHE A 1 87 ? -3.540 10.088 7.457 1.00 84.56 87 PHE A CA 1
ATOM 655 C C . PHE A 1 87 ? -2.190 10.198 8.161 1.00 84.56 87 PHE A C 1
ATOM 657 O O . PHE A 1 87 ? -1.466 9.208 8.282 1.00 84.56 87 PHE A O 1
ATOM 664 N N . ALA A 1 88 ? -1.847 11.405 8.603 1.00 81.94 88 ALA A N 1
ATOM 665 C CA . ALA A 1 88 ? -0.629 11.697 9.351 1.00 81.94 88 ALA A CA 1
ATOM 666 C C . ALA A 1 88 ? -0.986 12.190 10.758 1.00 81.94 88 ALA A C 1
ATOM 668 O O . ALA A 1 88 ? -2.089 12.685 10.979 1.00 81.94 88 ALA A O 1
ATOM 669 N N . ASP A 1 89 ? -0.056 12.023 11.700 1.00 76.00 89 ASP A N 1
ATOM 670 C CA . ASP A 1 89 ? -0.176 12.510 13.082 1.00 76.00 89 ASP A CA 1
ATOM 671 C C . ASP A 1 89 ? -1.410 11.992 13.850 1.00 76.00 89 ASP A C 1
ATOM 673 O O . ASP A 1 89 ? -1.897 12.624 14.787 1.00 76.00 89 ASP A O 1
ATOM 677 N N . VAL A 1 90 ? -1.908 10.806 13.481 1.00 75.44 90 VAL A N 1
ATOM 678 C CA . VAL A 1 90 ? -3.047 10.164 14.149 1.00 75.44 90 VAL A CA 1
ATOM 679 C C . VAL A 1 90 ? -2.572 9.475 15.434 1.00 75.44 90 VAL A C 1
ATOM 681 O O . VAL A 1 90 ? -1.712 8.590 15.358 1.00 75.44 90 VAL A O 1
ATOM 684 N N . PRO A 1 91 ? -3.116 9.820 16.618 1.00 72.38 91 PRO A N 1
ATOM 685 C CA . PRO A 1 91 ? -2.848 9.071 17.835 1.00 72.38 91 PRO A CA 1
ATOM 686 C C . PRO A 1 91 ? -3.477 7.685 17.702 1.00 72.38 91 PRO A C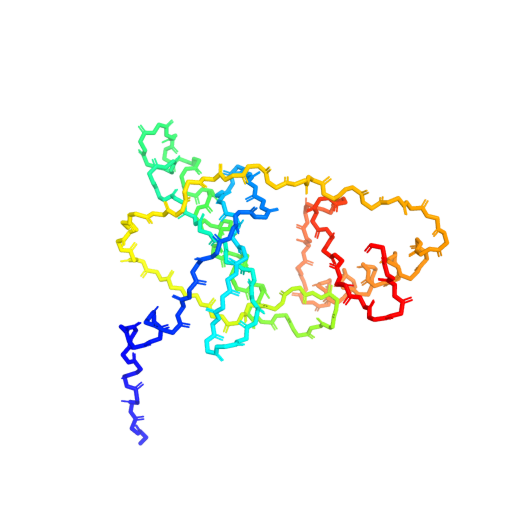 1
ATOM 688 O O . PRO A 1 91 ? -4.694 7.529 17.648 1.00 72.38 91 PRO A O 1
ATOM 691 N N . VAL A 1 92 ? -2.629 6.667 17.618 1.00 67.44 92 VAL A N 1
ATOM 692 C CA . VAL A 1 92 ? -3.080 5.290 17.454 1.00 67.44 92 VAL A CA 1
ATOM 693 C C . VAL A 1 92 ? -3.353 4.686 18.832 1.00 67.44 92 VAL A C 1
ATOM 695 O O . VAL A 1 92 ? -2.420 4.410 19.586 1.00 67.44 92 VAL A O 1
ATOM 698 N N . VAL A 1 93 ? -4.632 4.491 19.154 1.00 67.31 93 VAL A N 1
ATOM 699 C CA . VAL A 1 93 ? -5.115 3.881 20.403 1.00 67.31 93 VAL A CA 1
ATOM 700 C C . VAL A 1 93 ? -5.903 2.620 20.045 1.00 67.31 93 VAL A C 1
ATOM 702 O O . VAL A 1 93 ? -6.656 2.631 19.078 1.00 67.31 93 VAL A O 1
ATOM 705 N N . ASP A 1 94 ? -5.690 1.531 20.788 1.00 68.38 94 ASP A N 1
ATOM 706 C CA . ASP A 1 94 ? -6.432 0.267 20.656 1.00 68.38 94 ASP A CA 1
ATOM 707 C C . ASP A 1 94 ? -6.436 -0.362 19.246 1.00 68.38 94 ASP A C 1
ATOM 709 O O . ASP A 1 94 ? -7.479 -0.775 18.735 1.00 68.38 94 ASP A O 1
ATOM 713 N N . LEU A 1 95 ? -5.263 -0.491 18.602 1.00 73.56 95 LEU A N 1
ATOM 714 C CA . LEU A 1 95 ? -5.182 -1.301 17.377 1.00 73.56 95 LEU A CA 1
ATOM 715 C C . LEU A 1 95 ? -5.647 -2.737 17.649 1.00 73.56 95 LEU A C 1
ATOM 717 O O . LEU A 1 95 ? -5.290 -3.305 18.690 1.00 73.56 95 LEU A O 1
ATOM 721 N N . PRO A 1 96 ? -6.331 -3.374 16.679 1.00 73.81 96 PRO A N 1
ATOM 722 C CA . PRO A 1 96 ? -6.554 -4.807 16.726 1.00 73.81 96 PRO A CA 1
ATOM 723 C C . PRO A 1 96 ? -5.215 -5.510 16.953 1.00 73.81 96 PRO A C 1
ATOM 725 O O . PRO A 1 96 ? -4.220 -5.213 16.282 1.00 73.81 96 PRO A O 1
ATOM 728 N N . SER A 1 97 ? -5.180 -6.427 17.920 1.00 72.19 97 SER A N 1
ATOM 729 C CA . SER A 1 97 ? -3.980 -7.228 18.155 1.00 72.19 97 SER A CA 1
ATOM 730 C C . SER A 1 97 ? -3.631 -7.959 16.860 1.00 72.19 97 SER A C 1
ATOM 732 O O . SER A 1 97 ? -4.528 -8.572 16.275 1.00 72.19 97 SER A O 1
ATOM 734 N N . PRO A 1 98 ? -2.372 -7.901 16.393 1.00 66.19 98 PRO A N 1
ATOM 735 C CA . PRO A 1 98 ? -2.002 -8.534 15.144 1.00 66.19 98 PRO A CA 1
ATOM 736 C C . PRO A 1 98 ? -2.210 -10.040 15.261 1.00 66.19 98 PRO A C 1
ATOM 738 O O . PRO A 1 98 ? -1.457 -10.750 15.925 1.00 66.19 98 PRO A O 1
ATOM 741 N N . THR A 1 99 ? -3.268 -10.531 14.630 1.00 63.81 99 THR A N 1
ATOM 742 C CA . THR A 1 99 ? -3.511 -11.958 14.474 1.00 63.81 99 THR A CA 1
ATOM 743 C C . THR A 1 99 ? -2.759 -12.417 13.240 1.00 63.81 99 THR A C 1
ATOM 745 O O . THR A 1 99 ? -2.909 -11.828 12.169 1.00 63.81 99 THR A O 1
ATOM 748 N N . HIS A 1 100 ? -1.963 -13.475 13.359 1.00 58.03 100 HIS A N 1
ATOM 749 C CA . HIS A 1 100 ? -1.357 -14.103 12.192 1.00 58.03 100 HIS A CA 1
ATOM 750 C C . HIS A 1 100 ? -2.456 -14.746 11.337 1.00 58.03 100 HIS A C 1
ATOM 752 O O . HIS A 1 100 ? -2.865 -15.879 11.580 1.00 58.03 100 HIS A O 1
ATOM 758 N N . GLY A 1 101 ? -2.948 -14.007 10.342 1.00 52.53 101 GLY A N 1
ATOM 759 C CA . GLY A 1 101 ? -3.710 -14.587 9.245 1.00 52.53 101 GLY A CA 1
ATOM 760 C C . GLY A 1 101 ? -2.827 -15.553 8.444 1.00 52.53 101 GLY A C 1
ATOM 761 O O . GLY A 1 101 ? -1.595 -15.421 8.457 1.00 52.53 101 GLY A O 1
ATOM 762 N N . PRO A 1 102 ? -3.412 -16.546 7.754 1.00 48.56 102 PRO A N 1
ATOM 763 C CA . PRO A 1 102 ? -2.643 -17.444 6.906 1.00 48.56 102 PRO A CA 1
ATOM 764 C C . PRO A 1 102 ? -1.842 -16.620 5.894 1.00 48.56 102 PRO A C 1
ATOM 766 O O . PRO A 1 102 ? -2.396 -15.821 5.141 1.00 48.56 102 PRO A O 1
ATOM 769 N N . THR A 1 103 ? -0.520 -16.801 5.876 1.00 51.03 103 THR A N 1
ATOM 770 C CA . THR A 1 103 ? 0.322 -16.234 4.821 1.00 51.03 103 THR A CA 1
ATOM 771 C C . THR A 1 103 ? -0.028 -16.958 3.529 1.00 51.03 103 THR A C 1
ATOM 773 O O . THR A 1 103 ? 0.465 -18.059 3.280 1.00 51.03 103 THR A O 1
ATOM 776 N N . LEU A 1 104 ? -0.913 -16.366 2.728 1.00 48.41 104 LEU A N 1
ATOM 777 C CA . LEU A 1 104 ? -1.250 -16.876 1.407 1.00 48.41 104 LEU A CA 1
ATOM 778 C C . LEU A 1 104 ? 0.018 -16.828 0.553 1.00 48.41 104 LEU A C 1
ATOM 780 O O . LEU A 1 104 ? 0.465 -15.770 0.114 1.00 48.41 104 LEU A O 1
ATOM 784 N N . ARG A 1 105 ? 0.645 -17.989 0.370 1.00 48.81 105 ARG A N 1
ATOM 785 C CA . ARG A 1 105 ? 1.707 -18.180 -0.613 1.00 48.81 105 ARG A CA 1
ATOM 786 C C . ARG A 1 105 ? 1.032 -18.666 -1.889 1.00 48.81 105 ARG A C 1
ATOM 788 O O . ARG A 1 105 ? 0.606 -19.822 -1.911 1.00 48.81 105 ARG A O 1
ATOM 795 N N . PRO A 1 106 ? 0.885 -17.828 -2.926 1.00 52.28 106 PRO A N 1
ATOM 796 C CA . PRO A 1 106 ? 0.266 -18.284 -4.158 1.00 52.28 106 PRO A CA 1
ATOM 797 C C . PRO A 1 106 ? 1.098 -19.424 -4.761 1.00 52.28 106 PRO A C 1
ATOM 799 O O . PRO A 1 106 ? 2.316 -19.315 -4.904 1.00 52.28 106 PRO A O 1
ATOM 802 N N . SER A 1 107 ? 0.437 -20.539 -5.083 1.00 44.16 107 SER A N 1
ATOM 803 C CA . SER A 1 107 ? 1.032 -21.644 -5.835 1.00 44.16 107 SER A CA 1
ATOM 804 C C . SER A 1 107 ? 1.065 -21.257 -7.316 1.00 44.16 107 SER A C 1
ATOM 806 O O . SER A 1 107 ? 0.022 -21.013 -7.933 1.00 44.16 107 SER A O 1
ATOM 808 N N . LEU A 1 108 ? 2.275 -21.122 -7.858 1.00 54.09 108 LEU A N 1
ATOM 809 C CA . LEU A 1 108 ? 2.537 -20.608 -9.199 1.00 54.09 108 LEU A CA 1
ATOM 810 C C . LEU A 1 108 ? 2.569 -21.757 -10.213 1.00 54.09 108 LEU A C 1
ATOM 812 O O . LEU A 1 108 ? 3.522 -22.525 -10.243 1.00 54.09 108 LEU A O 1
ATOM 816 N N . THR A 1 109 ? 1.538 -21.864 -11.053 1.00 60.09 109 THR A N 1
ATOM 817 C CA . THR A 1 109 ? 1.634 -22.481 -12.388 1.00 60.09 109 THR A CA 1
ATOM 818 C C . THR A 1 109 ? 0.722 -21.726 -13.367 1.00 60.09 109 THR A C 1
ATOM 820 O O . THR A 1 109 ? -0.330 -21.219 -12.977 1.00 60.09 109 THR A O 1
ATOM 823 N N . THR A 1 110 ? 1.179 -21.587 -14.620 1.00 48.94 110 THR A N 1
ATOM 824 C CA . THR A 1 110 ? 0.540 -20.968 -15.814 1.00 48.94 110 THR A CA 1
ATOM 825 C C . THR A 1 110 ? 0.171 -19.469 -15.735 1.00 48.94 110 THR A C 1
ATOM 827 O O . THR A 1 110 ? 0.293 -18.770 -16.736 1.00 48.94 110 THR A O 1
ATOM 830 N N . LEU A 1 111 ? -0.149 -18.925 -14.557 1.00 56.56 111 LEU A N 1
ATOM 831 C CA . LEU A 1 111 ? -0.364 -17.487 -14.282 1.00 56.56 111 LEU A CA 1
ATOM 832 C C . LEU A 1 111 ? 0.916 -16.638 -14.273 1.00 56.56 111 LEU A C 1
ATOM 834 O O . LEU A 1 111 ? 0.862 -15.415 -14.136 1.00 56.56 111 LEU A O 1
ATOM 838 N N . GLU A 1 112 ? 2.077 -17.274 -14.409 1.00 66.69 112 GLU A N 1
ATOM 839 C CA . GLU A 1 112 ? 3.378 -16.612 -14.337 1.00 66.69 112 GLU A CA 1
ATOM 840 C C . GLU A 1 112 ? 3.564 -15.607 -15.476 1.00 66.69 112 GLU A C 1
ATOM 842 O O . GLU A 1 112 ? 4.061 -14.515 -15.235 1.00 66.69 112 GLU A O 1
ATOM 847 N N . ALA A 1 113 ? 3.114 -15.920 -16.695 1.00 73.25 113 ALA A N 1
ATOM 848 C CA . ALA A 1 113 ? 3.308 -15.039 -17.845 1.00 73.25 113 ALA A CA 1
ATOM 849 C C . ALA A 1 113 ? 2.496 -13.738 -17.737 1.00 73.25 113 ALA A C 1
ATOM 851 O O . ALA A 1 113 ? 3.028 -12.663 -18.005 1.00 73.25 113 ALA A O 1
ATOM 852 N N . GLU A 1 114 ? 1.234 -13.815 -17.305 1.00 79.19 114 GLU A N 1
ATOM 853 C CA . GLU A 1 114 ? 0.393 -12.631 -17.091 1.00 79.19 114 GLU A CA 1
ATOM 854 C C . GLU A 1 114 ? 0.902 -11.791 -15.920 1.00 79.19 114 GLU A C 1
ATOM 856 O O . GLU A 1 114 ? 1.019 -10.572 -16.053 1.00 79.19 114 GLU A O 1
ATOM 861 N N . CYS A 1 115 ? 1.284 -12.430 -14.808 1.00 82.25 115 CYS A N 1
ATOM 862 C CA . CYS A 1 115 ? 1.885 -11.735 -13.670 1.00 82.25 115 CYS A CA 1
ATOM 863 C C . CYS A 1 115 ? 3.185 -11.033 -14.079 1.00 82.25 115 CYS A C 1
ATOM 865 O O . CYS A 1 115 ? 3.365 -9.847 -13.808 1.00 82.25 115 CYS A O 1
ATOM 867 N N . VAL A 1 116 ? 4.081 -11.736 -14.777 1.00 86.31 116 VAL A N 1
ATOM 868 C CA . VAL A 1 116 ? 5.349 -11.177 -15.263 1.00 86.31 116 VAL A CA 1
ATOM 869 C C . VAL A 1 116 ? 5.098 -10.040 -16.249 1.00 86.31 116 VAL A C 1
ATOM 871 O O . VAL A 1 116 ? 5.780 -9.022 -16.171 1.00 86.31 116 VAL A O 1
ATOM 874 N N . LEU A 1 117 ? 4.104 -10.154 -17.133 1.00 88.56 117 LEU A N 1
ATOM 875 C CA . LEU A 1 117 ? 3.739 -9.088 -18.064 1.00 88.56 117 LEU A CA 1
ATOM 876 C C . LEU A 1 117 ? 3.212 -7.846 -17.334 1.00 88.56 117 LEU A C 1
ATOM 878 O O . LEU A 1 117 ? 3.609 -6.730 -17.665 1.00 88.56 117 LEU A O 1
ATOM 882 N N . GLN A 1 118 ? 2.353 -8.023 -16.328 1.00 90.69 118 GLN A N 1
ATOM 883 C CA . GLN A 1 118 ? 1.837 -6.925 -15.508 1.00 90.69 118 GLN A CA 1
ATOM 884 C C . GLN A 1 118 ? 2.959 -6.236 -14.722 1.00 90.69 118 GLN A C 1
ATOM 886 O O . GLN A 1 118 ? 3.063 -5.007 -14.753 1.00 90.69 118 GLN A O 1
ATOM 891 N N . VAL A 1 119 ? 3.851 -7.015 -14.097 1.00 92.31 119 VAL A N 1
ATOM 892 C CA . VAL A 1 119 ? 5.042 -6.501 -13.404 1.00 92.31 119 VAL A CA 1
ATOM 893 C C . VAL A 1 119 ? 5.953 -5.754 -14.381 1.00 92.31 119 VAL A C 1
ATOM 895 O O . VAL A 1 119 ? 6.355 -4.625 -14.108 1.00 92.31 119 VAL A O 1
ATOM 898 N N . ALA A 1 120 ? 6.234 -6.320 -15.556 1.00 93.88 120 ALA A N 1
ATOM 899 C CA . ALA A 1 120 ? 7.055 -5.675 -16.577 1.00 93.88 120 ALA A CA 1
ATOM 900 C C . ALA A 1 120 ? 6.419 -4.376 -17.099 1.00 9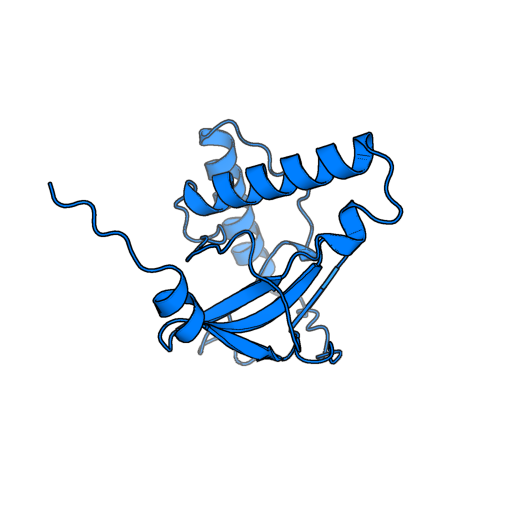3.88 120 ALA A C 1
ATOM 902 O O . ALA A 1 120 ? 7.126 -3.388 -17.305 1.00 93.88 120 ALA A O 1
ATOM 903 N N . SER A 1 121 ? 5.094 -4.339 -17.276 1.00 95.44 121 SER A N 1
ATOM 904 C CA . SER A 1 121 ? 4.378 -3.126 -17.688 1.00 95.44 121 SER A CA 1
ATOM 905 C C . SER A 1 121 ? 4.469 -2.028 -16.628 1.00 95.44 121 SER A C 1
ATOM 907 O O . SER A 1 121 ? 4.777 -0.886 -16.971 1.00 95.44 121 SER A O 1
ATOM 909 N N . ALA A 1 122 ? 4.279 -2.376 -15.351 1.00 93.06 122 ALA A N 1
ATOM 910 C CA . ALA A 1 122 ? 4.435 -1.449 -14.231 1.00 93.06 122 ALA A CA 1
ATOM 911 C C . ALA A 1 122 ? 5.863 -0.893 -14.140 1.00 93.06 122 ALA A C 1
ATOM 913 O O . ALA A 1 122 ? 6.049 0.317 -14.032 1.00 93.06 122 ALA A O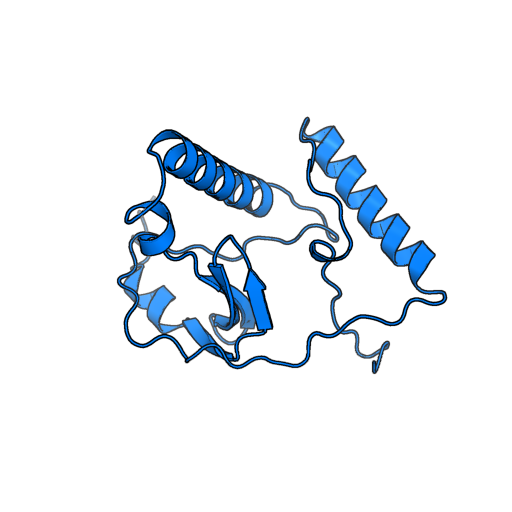 1
ATOM 914 N N . LEU A 1 123 ? 6.879 -1.754 -14.252 1.00 94.75 123 LEU A N 1
ATOM 915 C CA . LEU A 1 123 ? 8.281 -1.332 -14.222 1.00 94.75 123 LEU A CA 1
ATOM 916 C C . LEU A 1 123 ? 8.630 -0.433 -15.406 1.00 94.75 123 LEU A C 1
ATOM 918 O O . LEU A 1 123 ? 9.263 0.603 -15.221 1.00 94.75 123 LEU A O 1
ATOM 922 N N . ARG A 1 124 ? 8.172 -0.774 -16.617 1.00 96.25 124 ARG A N 1
ATOM 923 C CA . ARG A 1 124 ? 8.346 0.086 -17.793 1.00 96.25 124 ARG A CA 1
ATOM 924 C C . ARG A 1 124 ? 7.734 1.462 -17.553 1.00 96.25 124 ARG A C 1
ATOM 926 O O . ARG A 1 124 ? 8.386 2.455 -17.849 1.00 96.25 124 ARG A O 1
ATOM 933 N N . TYR A 1 125 ? 6.520 1.521 -17.011 1.00 94.62 125 TYR A N 1
ATOM 934 C CA . TYR A 1 125 ? 5.868 2.784 -16.679 1.00 94.62 125 TYR A CA 1
ATOM 935 C C . TYR A 1 125 ? 6.679 3.597 -15.659 1.00 94.62 125 TYR A C 1
ATOM 937 O O . TYR A 1 125 ? 6.977 4.760 -15.926 1.00 94.62 125 TYR A O 1
ATOM 945 N N . LEU A 1 126 ? 7.133 2.990 -14.557 1.00 92.62 126 LEU A N 1
ATOM 946 C CA . LEU A 1 126 ? 8.003 3.666 -13.585 1.00 92.62 126 LEU A CA 1
ATOM 947 C C . LEU A 1 126 ? 9.272 4.219 -14.245 1.00 92.62 126 LEU A C 1
ATOM 949 O O . LEU A 1 126 ? 9.636 5.372 -14.017 1.00 92.62 126 LEU A O 1
ATOM 953 N N . HIS A 1 127 ? 9.894 3.443 -15.134 1.00 95.06 127 HIS A N 1
ATOM 954 C CA . HIS A 1 127 ? 11.074 3.889 -15.869 1.00 95.06 127 HIS A CA 1
ATOM 955 C C . HIS A 1 127 ? 10.780 5.087 -16.789 1.00 95.06 127 HIS A C 1
ATOM 957 O O . HIS A 1 127 ? 11.648 5.944 -16.938 1.00 95.06 127 HIS A O 1
ATOM 963 N N . THR A 1 128 ? 9.571 5.215 -17.359 1.00 94.69 128 THR A N 1
ATOM 964 C CA . THR A 1 128 ? 9.194 6.428 -18.122 1.00 94.69 128 THR A CA 1
ATOM 965 C C . THR A 1 128 ? 9.094 7.682 -17.254 1.00 94.69 128 THR A C 1
ATOM 967 O O . THR A 1 128 ? 9.282 8.785 -17.759 1.00 94.69 128 THR A O 1
ATOM 970 N N . LEU A 1 129 ? 8.859 7.517 -15.950 1.00 89.81 129 LEU A N 1
ATOM 971 C CA . LEU A 1 129 ? 8.863 8.596 -14.961 1.00 89.81 129 LEU A CA 1
ATOM 972 C C . LEU A 1 129 ? 10.262 8.852 -14.368 1.00 89.81 129 LEU A C 1
ATOM 974 O O . LEU A 1 129 ? 10.402 9.689 -13.480 1.00 89.81 129 LEU A O 1
ATOM 978 N N . GLY A 1 130 ? 11.294 8.128 -14.820 1.00 91.12 130 GLY A N 1
ATOM 979 C CA . GLY A 1 130 ? 12.649 8.215 -14.266 1.00 91.12 130 GLY A CA 1
ATOM 980 C C . GLY A 1 130 ? 12.811 7.544 -12.896 1.00 91.12 130 GLY A C 1
ATOM 981 O O . GLY A 1 130 ? 13.780 7.823 -12.193 1.00 91.12 130 GLY A O 1
ATOM 982 N N . LEU A 1 131 ? 11.879 6.670 -12.503 1.00 90.31 131 LEU A N 1
ATOM 983 C CA . LEU A 1 131 ? 11.863 6.004 -11.200 1.00 90.31 131 LEU A CA 1
ATOM 984 C C . LEU A 1 131 ? 12.303 4.544 -11.317 1.00 90.31 131 LEU A C 1
ATOM 986 O O . LEU A 1 131 ? 11.824 3.819 -12.184 1.00 90.31 131 LEU A O 1
ATOM 990 N N . VAL A 1 132 ? 13.154 4.084 -10.397 1.00 90.81 132 VAL A N 1
ATOM 991 C CA . VAL A 1 132 ? 13.549 2.672 -10.261 1.00 90.81 132 VAL A CA 1
ATOM 992 C C . VAL A 1 132 ? 12.928 2.111 -8.980 1.00 90.81 132 VAL A C 1
ATOM 994 O O . VAL A 1 132 ? 13.061 2.717 -7.923 1.00 90.81 132 VAL A O 1
ATOM 997 N N . HIS A 1 133 ? 12.260 0.952 -9.054 1.00 90.56 133 HIS A N 1
ATOM 998 C CA . HIS A 1 133 ? 11.558 0.365 -7.897 1.00 90.56 133 HIS A CA 1
ATOM 999 C C . HIS A 1 133 ? 12.507 -0.063 -6.756 1.00 90.56 133 HIS A C 1
ATOM 1001 O O . HIS A 1 133 ? 12.135 -0.017 -5.589 1.00 90.56 133 HIS A O 1
ATOM 1007 N N . CYS A 1 134 ? 13.728 -0.503 -7.080 1.00 90.06 134 CYS A N 1
ATOM 1008 C CA . CYS A 1 134 ? 14.798 -0.907 -6.148 1.00 90.06 134 CYS A CA 1
ATOM 1009 C C . CYS A 1 134 ? 14.529 -2.117 -5.223 1.00 90.06 134 CYS A C 1
ATOM 1011 O O . CYS A 1 134 ? 15.483 -2.654 -4.673 1.00 90.06 134 CYS A O 1
ATOM 1013 N N . ASP A 1 135 ? 13.288 -2.591 -5.081 1.00 85.75 135 ASP A N 1
ATOM 1014 C CA . ASP A 1 135 ? 12.954 -3.759 -4.237 1.00 85.75 135 ASP A CA 1
ATOM 1015 C C . ASP A 1 135 ? 11.956 -4.721 -4.915 1.00 85.75 135 ASP A C 1
ATOM 1017 O O . ASP A 1 135 ? 10.897 -5.045 -4.379 1.00 85.75 135 ASP A O 1
ATOM 1021 N N . VAL A 1 136 ? 12.227 -5.128 -6.160 1.00 87.06 136 VAL A N 1
ATOM 1022 C CA . VAL A 1 136 ? 11.344 -6.061 -6.887 1.00 87.06 136 VAL A CA 1
ATOM 1023 C C . VAL A 1 136 ? 11.528 -7.477 -6.339 1.00 87.06 136 VAL A C 1
ATOM 1025 O O . VAL A 1 136 ? 12.574 -8.096 -6.523 1.00 87.06 136 VAL A O 1
ATOM 1028 N N . LYS A 1 137 ? 10.494 -8.000 -5.676 1.00 82.75 137 LYS A N 1
ATOM 1029 C CA . LYS A 1 137 ? 10.432 -9.362 -5.123 1.00 82.75 137 LYS A CA 1
ATOM 1030 C C . LYS A 1 137 ? 8.983 -9.828 -5.027 1.00 82.75 137 LYS A C 1
ATOM 1032 O O . LYS A 1 137 ? 8.080 -9.000 -4.955 1.00 82.75 137 LYS A O 1
ATOM 1037 N N . ALA A 1 138 ? 8.761 -11.140 -4.940 1.00 79.88 138 ALA A N 1
ATOM 1038 C CA . ALA A 1 138 ? 7.414 -11.719 -4.869 1.00 79.88 138 ALA A CA 1
ATOM 1039 C C . ALA A 1 138 ? 6.561 -11.152 -3.716 1.00 79.88 138 ALA A C 1
ATOM 1041 O O . ALA A 1 138 ? 5.367 -10.948 -3.887 1.00 79.88 138 ALA A O 1
ATOM 1042 N N . ALA A 1 139 ? 7.174 -10.825 -2.573 1.00 75.12 139 ALA A N 1
ATOM 1043 C CA . ALA A 1 139 ? 6.478 -10.220 -1.432 1.00 75.12 139 ALA A CA 1
ATOM 1044 C C . ALA A 1 139 ? 5.918 -8.805 -1.700 1.00 75.12 139 ALA A C 1
ATOM 1046 O O . ALA A 1 139 ? 5.068 -8.350 -0.943 1.00 75.12 139 ALA A O 1
ATOM 1047 N N . ASN A 1 140 ? 6.377 -8.125 -2.757 1.00 85.31 140 ASN A N 1
ATOM 1048 C CA . ASN A 1 140 ? 5.906 -6.797 -3.166 1.00 85.31 140 ASN A CA 1
ATOM 1049 C C . ASN A 1 140 ? 4.981 -6.858 -4.399 1.00 85.31 140 ASN A C 1
ATOM 1051 O O . ASN A 1 140 ? 4.613 -5.820 -4.945 1.00 85.31 140 ASN A O 1
ATOM 1055 N N . VAL A 1 141 ? 4.605 -8.058 -4.856 1.00 84.31 141 VAL A N 1
ATOM 1056 C CA . VAL A 1 141 ? 3.629 -8.255 -5.935 1.00 84.31 141 VAL A CA 1
ATOM 1057 C C . VAL A 1 141 ? 2.311 -8.681 -5.303 1.00 84.31 141 VAL A C 1
ATOM 1059 O O . VAL A 1 141 ? 2.181 -9.800 -4.809 1.00 84.31 141 VAL A O 1
ATOM 1062 N N . LEU A 1 142 ? 1.336 -7.774 -5.295 1.00 82.69 142 LEU A N 1
ATOM 1063 C CA . LEU A 1 142 ? 0.014 -8.041 -4.736 1.00 82.69 142 LEU A CA 1
ATOM 1064 C C . LEU A 1 142 ? -0.893 -8.649 -5.803 1.00 82.69 142 LEU A C 1
ATOM 1066 O O . LEU A 1 142 ? -1.014 -8.117 -6.906 1.00 82.69 142 LEU A O 1
ATOM 1070 N N . LEU A 1 143 ? -1.551 -9.752 -5.457 1.00 78.44 143 LEU A N 1
ATOM 1071 C CA . LEU A 1 143 ? -2.551 -10.384 -6.308 1.00 78.44 143 LEU A CA 1
ATOM 1072 C C . LEU A 1 143 ? -3.942 -9.915 -5.887 1.00 78.44 143 LEU A C 1
ATOM 1074 O O . LEU A 1 143 ? -4.266 -9.878 -4.701 1.00 78.44 143 LEU A O 1
ATOM 1078 N N . ARG A 1 144 ? -4.772 -9.569 -6.870 1.00 72.25 144 ARG A N 1
ATOM 1079 C CA . ARG A 1 144 ? -6.187 -9.270 -6.652 1.00 72.25 144 ARG A CA 1
ATOM 1080 C C . ARG A 1 144 ? -6.987 -10.555 -6.830 1.00 72.25 144 ARG A C 1
ATOM 1082 O O . ARG A 1 144 ? -6.863 -11.201 -7.869 1.00 72.25 144 ARG A O 1
ATOM 1089 N N . SER A 1 145 ? -7.832 -10.894 -5.859 1.00 66.94 145 SER A N 1
ATOM 1090 C CA . SER A 1 145 ? -8.806 -11.972 -6.029 1.00 66.94 145 SER A CA 1
ATOM 1091 C C . SER A 1 145 ? -9.736 -11.636 -7.197 1.00 66.94 145 SER A C 1
ATOM 1093 O O . SER A 1 145 ? -10.234 -10.514 -7.330 1.00 66.94 145 SER A O 1
ATOM 1095 N N . SER A 1 146 ? -9.946 -12.599 -8.088 1.00 58.66 146 SER A N 1
ATOM 1096 C CA . SER A 1 146 ? -10.883 -12.454 -9.197 1.00 58.66 146 SER A CA 1
ATOM 1097 C C . SER A 1 146 ? -11.939 -13.538 -9.080 1.00 58.66 146 SER A C 1
ATOM 1099 O O . SER A 1 146 ? -11.625 -14.672 -8.745 1.00 58.66 146 SER A O 1
ATOM 1101 N N . SER A 1 147 ? -13.194 -13.244 -9.416 1.00 53.41 147 SER A N 1
ATOM 1102 C CA . SER A 1 147 ? -14.258 -14.263 -9.438 1.00 53.41 147 SER A CA 1
ATOM 1103 C C . SER A 1 147 ? -13.991 -15.396 -10.446 1.00 53.41 147 SER A C 1
ATOM 1105 O O . SER A 1 147 ? -14.727 -16.376 -10.477 1.00 53.41 147 SER A O 1
ATOM 1107 N N . ARG A 1 148 ? -12.963 -15.250 -11.297 1.00 49.94 148 ARG A N 1
ATOM 1108 C CA . ARG A 1 148 ? -12.470 -16.263 -12.240 1.00 49.94 148 ARG A CA 1
ATOM 1109 C C . ARG A 1 148 ? -11.303 -17.087 -11.685 1.00 49.94 148 ARG A C 1
ATOM 1111 O O . ARG A 1 148 ? -10.925 -18.066 -12.317 1.00 49.94 148 ARG A O 1
ATOM 1118 N N . ASP A 1 149 ? -10.759 -16.710 -10.532 1.00 48.25 149 ASP A N 1
ATOM 1119 C CA . ASP A 1 149 ? -9.681 -17.405 -9.836 1.00 48.25 149 ASP A CA 1
ATOM 1120 C C . ASP A 1 149 ? -10.135 -17.696 -8.392 1.00 48.25 149 ASP A C 1
ATOM 1122 O O . ASP A 1 149 ? -9.981 -16.847 -7.515 1.00 48.25 149 ASP A O 1
ATOM 1126 N N . PRO A 1 150 ? -10.775 -18.855 -8.147 1.00 36.72 150 PRO A N 1
ATOM 1127 C CA . PRO A 1 150 ? -11.367 -19.209 -6.855 1.00 36.72 150 PRO A CA 1
ATOM 1128 C C . PRO A 1 150 ? -10.337 -19.663 -5.802 1.00 36.72 150 PRO A C 1
ATOM 1130 O O . PRO A 1 150 ? -10.724 -20.303 -4.824 1.00 36.72 150 PRO A O 1
ATOM 1133 N N . ARG A 1 151 ? -9.043 -19.415 -6.027 1.00 46.41 151 ARG A N 1
ATOM 1134 C CA . ARG A 1 151 ? -7.946 -19.863 -5.160 1.00 46.41 151 ARG A CA 1
ATOM 1135 C C . ARG A 1 151 ? -7.627 -18.864 -4.057 1.00 46.41 151 ARG A C 1
ATOM 1137 O O . ARG A 1 151 ? -7.698 -17.643 -4.318 1.00 46.41 151 ARG A O 1
#

InterPro domains:
  IPR000719 Protein kinase domain [PF00069] (17-145)
  IPR000719 Protein kinase domain [PS50011] (15-151)
  IPR008271 Serine/threonine-protein kinase, active site [PS00108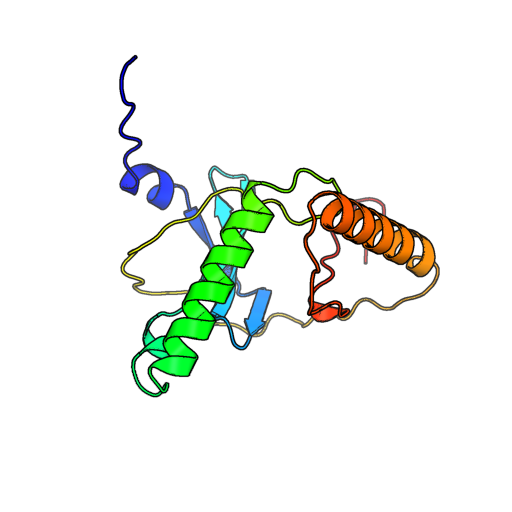] (131-143)
  IPR011009 Protein kinase-like domain superfamily [SSF56112] (9-145)
  IPR017441 Protein kinase, ATP binding site [PS00107] (21-42)
  IPR051681 Serine/Threonine Kinases and Pseudokinases [PTHR44329] (14-145)